Protein AF-A0A6V7MAG6-F1 (afdb_monomer_lite)

Organism: NCBI:txid1563983

Radius of gyration: 17.94 Å; chains: 1; bounding box: 24×52×41 Å

Secondary structure (DSSP, 8-state):
-PPPP--PPPPPPP---TTS------TT--EEEEEESSSTT-EEEEEE-SSS--EEPP--TT---HHHHHHHHHHTT--

pLDDT: mean 74.45, std 15.04, range [46.03, 92.25]

Structure (mmCIF, N/CA/C/O backbone):
data_AF-A0A6V7MAG6-F1
#
_entry.id   AF-A0A6V7MAG6-F1
#
loop_
_atom_site.group_PDB
_atom_site.id
_atom_site.type_symbol
_atom_site.label_atom_id
_atom_site.label_alt_id
_atom_site.label_comp_id
_atom_site.label_asym_id
_atom_site.label_entity_id
_atom_site.label_seq_id
_atom_site.pdbx_PDB_ins_code
_atom_site.Cartn_x
_atom_site.Cartn_y
_atom_site.Cartn_z
_atom_site.occupancy
_atom_site.B_iso_or_equiv
_atom_site.auth_seq_id
_atom_site.auth_comp_id
_atom_site.auth_asym_id
_atom_site.auth_atom_id
_atom_site.pdbx_PDB_model_num
ATOM 1 N N . GLU A 1 1 ? -6.741 37.241 -22.106 1.00 54.09 1 GLU A N 1
ATOM 2 C CA . GLU A 1 1 ? -6.256 36.090 -21.323 1.00 54.09 1 GLU A CA 1
ATOM 3 C C . GLU A 1 1 ? -6.225 36.500 -19.859 1.00 54.09 1 GLU A C 1
ATOM 5 O O . GLU A 1 1 ? -5.537 37.473 -19.563 1.00 54.09 1 GLU A O 1
ATOM 10 N N . PRO A 1 2 ? -7.053 35.929 -18.968 1.00 55.97 2 PRO A N 1
ATOM 11 C CA . PRO A 1 2 ? -6.974 36.287 -17.561 1.00 55.97 2 PRO A CA 1
ATOM 12 C C . PRO A 1 2 ? -5.752 35.596 -16.929 1.00 55.97 2 PRO A C 1
ATOM 14 O O . PRO A 1 2 ? -5.450 34.456 -17.288 1.00 55.97 2 PRO A O 1
ATOM 17 N N . PRO A 1 3 ? -5.035 36.267 -16.011 1.00 58.22 3 PRO A N 1
ATOM 18 C CA . PRO A 1 3 ? -3.910 35.671 -15.303 1.00 58.22 3 PRO A CA 1
ATOM 19 C C . PRO A 1 3 ? -4.403 34.490 -14.459 1.00 58.22 3 PRO A C 1
ATOM 21 O O . PRO A 1 3 ? -5.522 34.515 -13.943 1.00 58.22 3 PRO A O 1
ATOM 24 N N . PHE A 1 4 ? -3.581 33.445 -14.350 1.00 46.03 4 PHE A N 1
ATOM 25 C CA . PHE A 1 4 ? -3.910 32.230 -13.603 1.00 46.03 4 PHE A CA 1
ATOM 26 C C . PHE A 1 4 ? -4.473 32.559 -12.207 1.00 46.03 4 PHE A C 1
ATOM 28 O O . PHE A 1 4 ? -3.908 33.411 -11.515 1.00 46.03 4 PHE A O 1
ATOM 35 N N . PRO A 1 5 ? -5.560 31.897 -11.767 1.00 52.75 5 PRO A N 1
ATOM 36 C CA . PRO A 1 5 ? -6.097 32.107 -10.430 1.00 52.75 5 PRO A CA 1
ATOM 37 C C . PRO A 1 5 ? -5.044 31.690 -9.399 1.00 52.75 5 PRO A C 1
ATOM 39 O O . PRO A 1 5 ? -4.592 30.542 -9.389 1.00 52.75 5 PRO A O 1
ATOM 42 N N . SER A 1 6 ? -4.631 32.624 -8.541 1.00 56.06 6 SER A N 1
ATOM 43 C CA . SER A 1 6 ? -3.696 32.335 -7.458 1.00 56.06 6 SER A CA 1
ATOM 44 C C . SER A 1 6 ? -4.405 31.518 -6.378 1.00 56.06 6 SER A C 1
ATOM 46 O O . SER A 1 6 ? -5.068 32.036 -5.482 1.00 56.06 6 SER A O 1
ATOM 48 N N . PHE A 1 7 ? -4.271 30.198 -6.458 1.00 56.16 7 PHE A N 1
ATOM 49 C CA . PHE A 1 7 ? -4.646 29.320 -5.360 1.00 56.16 7 PHE A CA 1
ATOM 50 C C . PHE A 1 7 ? -3.501 29.283 -4.353 1.00 56.16 7 PHE A C 1
ATOM 52 O O . PHE A 1 7 ? -2.524 28.558 -4.525 1.00 56.16 7 PHE A O 1
ATOM 59 N N . SER A 1 8 ? -3.621 30.096 -3.305 1.00 55.47 8 SER A N 1
ATOM 60 C CA . SER A 1 8 ? -2.762 29.967 -2.132 1.00 55.47 8 SER A CA 1
ATOM 61 C C . SER A 1 8 ? -3.229 28.748 -1.329 1.00 55.47 8 SER A C 1
ATOM 63 O O . SER A 1 8 ? -4.398 28.717 -0.927 1.00 55.47 8 SER A O 1
ATOM 65 N N . PRO A 1 9 ? -2.385 27.724 -1.111 1.00 58.28 9 PRO A N 1
ATOM 66 C CA . PRO A 1 9 ? -2.762 26.608 -0.260 1.00 58.28 9 PRO A CA 1
ATOM 67 C C . PRO A 1 9 ? -3.004 27.119 1.170 1.00 58.28 9 PRO A C 1
ATOM 69 O O . PRO A 1 9 ? -2.268 27.990 1.645 1.00 58.28 9 PRO A O 1
ATOM 72 N N . PRO A 1 10 ? -4.037 26.616 1.868 1.00 57.75 10 PRO A N 1
ATOM 73 C CA . PRO A 1 10 ? -4.286 27.013 3.244 1.00 57.75 10 PRO A CA 1
ATOM 74 C C . PRO A 1 10 ? -3.077 26.656 4.123 1.00 57.75 10 PRO A C 1
ATOM 76 O O . PRO A 1 10 ? -2.417 25.641 3.874 1.00 57.75 10 PRO A O 1
ATOM 79 N N . PRO A 1 11 ? -2.785 27.462 5.159 1.00 53.47 11 PRO A N 1
ATOM 80 C CA . PRO A 1 11 ? -1.693 27.173 6.074 1.00 53.47 11 PRO A CA 1
ATOM 81 C C . PRO A 1 11 ? -1.921 25.810 6.731 1.00 53.47 11 PRO A C 1
ATOM 83 O O . PRO A 1 11 ? -3.002 25.526 7.258 1.00 53.47 11 PRO A O 1
ATOM 86 N N . VAL A 1 12 ? -0.897 24.959 6.678 1.00 56.56 12 VAL A N 1
ATOM 87 C CA . VAL A 1 12 ? -0.921 23.645 7.322 1.00 56.56 12 VAL A CA 1
ATOM 88 C C . VAL A 1 12 ? -0.994 23.875 8.830 1.00 56.56 12 VAL A C 1
ATOM 90 O O . VAL A 1 12 ? -0.136 24.546 9.403 1.00 56.56 12 VAL A O 1
ATOM 93 N N . LYS A 1 13 ? -2.053 23.373 9.471 1.00 70.56 13 LYS A N 1
ATOM 94 C CA . LYS A 1 13 ? -2.212 23.470 10.926 1.00 70.56 13 LYS A CA 1
ATOM 95 C C . LYS A 1 13 ? -1.190 22.557 11.604 1.00 70.56 13 LYS A C 1
ATOM 97 O O . LYS A 1 13 ? -1.007 21.422 11.168 1.00 70.56 13 LYS A O 1
ATOM 102 N N . SER A 1 14 ? -0.549 23.068 12.654 1.00 61.31 14 SER A N 1
ATOM 103 C CA . SER A 1 14 ? 0.387 22.305 13.483 1.00 61.31 14 SER A CA 1
ATOM 104 C C . SER A 1 14 ? -0.314 21.087 14.088 1.00 61.31 14 SER A C 1
ATOM 106 O O . SER A 1 14 ? -1.412 21.201 14.639 1.00 61.31 14 SER A O 1
ATOM 108 N N . LEU A 1 15 ? 0.308 19.919 13.950 1.00 61.31 15 LEU A N 1
ATOM 109 C CA . LEU A 1 15 ? -0.148 18.649 14.514 1.00 61.31 15 LEU A CA 1
ATOM 110 C C . LEU A 1 15 ? 0.319 18.540 15.973 1.00 61.31 15 LEU A C 1
ATOM 112 O O . LEU A 1 15 ? 1.097 17.660 16.316 1.00 61.31 15 LEU A O 1
ATOM 116 N N . ASP A 1 16 ? -0.166 19.429 16.838 1.00 65.69 16 ASP A N 1
ATOM 117 C CA . ASP A 1 16 ? 0.154 19.404 18.277 1.00 65.69 16 ASP A CA 1
ATOM 118 C C . ASP A 1 16 ? -0.791 18.487 19.088 1.00 65.69 16 ASP A C 1
ATOM 120 O O . ASP A 1 16 ? -0.812 18.530 20.311 1.00 65.69 16 ASP A O 1
ATOM 124 N N . ASN A 1 17 ? -1.574 17.634 18.415 1.00 53.91 17 ASN A N 1
ATOM 125 C CA . ASN A 1 17 ? -2.430 16.609 19.028 1.00 53.91 17 ASN A CA 1
ATOM 126 C C . ASN A 1 17 ? -2.389 15.318 18.195 1.00 53.91 17 ASN A C 1
ATOM 128 O O . ASN A 1 17 ? -3.291 15.032 17.408 1.00 53.91 17 ASN A O 1
ATOM 132 N N . ILE A 1 18 ? -1.322 14.534 18.353 1.00 57.97 18 ILE A N 1
ATOM 133 C CA . ILE A 1 18 ? -1.189 13.188 17.771 1.00 57.97 18 ILE A CA 1
ATOM 134 C C . ILE A 1 18 ? -1.637 12.150 18.814 1.00 57.97 18 ILE A C 1
ATOM 136 O O . ILE A 1 18 ? -0.878 11.266 19.191 1.00 57.97 18 ILE A O 1
ATOM 140 N N . GLU A 1 19 ? -2.865 12.273 19.317 1.00 60.50 19 GLU A N 1
ATOM 141 C CA . GLU A 1 19 ? -3.493 11.209 20.123 1.00 60.50 19 GLU A CA 1
ATOM 142 C C . GLU A 1 19 ? -4.780 10.652 19.505 1.00 60.50 19 GLU A C 1
ATOM 144 O O . GLU A 1 19 ? -5.297 9.647 19.980 1.00 60.50 19 GLU A O 1
ATOM 149 N N . GLU A 1 20 ? -5.260 11.197 18.384 1.00 53.78 20 GLU A N 1
ATOM 150 C CA . GLU A 1 20 ? -6.513 10.721 17.786 1.00 53.78 20 GLU A CA 1
ATOM 151 C C . GLU A 1 20 ? -6.436 10.548 16.273 1.00 53.78 20 GLU A C 1
ATOM 153 O O . GLU A 1 20 ? -7.333 10.944 15.549 1.00 53.78 20 GLU A O 1
ATOM 158 N N . GLN A 1 21 ? -5.356 9.944 15.787 1.00 46.38 21 GLN A N 1
ATOM 159 C CA . GLN A 1 21 ? -5.374 9.017 14.655 1.00 46.38 21 GLN A CA 1
ATOM 160 C C . GLN A 1 21 ? -4.057 8.241 14.736 1.00 46.38 21 GLN A C 1
ATOM 162 O O . GLN A 1 21 ? -3.096 8.555 14.035 1.00 46.38 21 GLN A O 1
ATOM 167 N N . VAL A 1 22 ? -4.007 7.181 15.545 1.00 46.72 22 VAL A N 1
ATOM 168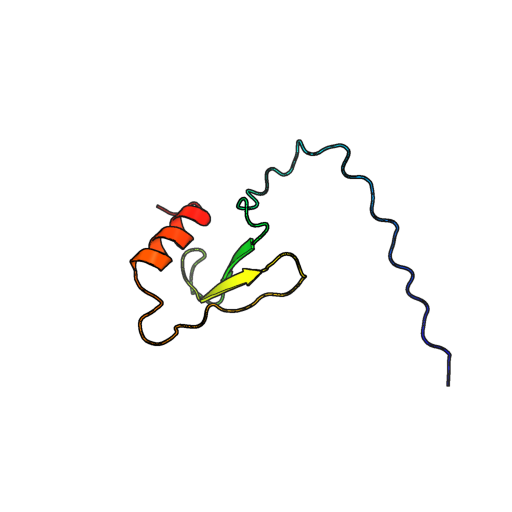 C CA . VAL A 1 22 ? -3.083 6.070 15.265 1.00 46.72 22 VAL A CA 1
ATOM 169 C C . VAL A 1 22 ? -3.606 5.374 14.001 1.00 46.72 22 VAL A C 1
ATOM 171 O O . VAL A 1 22 ? -4.020 4.220 14.006 1.00 46.72 22 VAL A O 1
ATOM 174 N N . LEU A 1 23 ? -3.650 6.109 12.886 1.00 53.16 23 LEU A N 1
ATOM 175 C CA . LEU A 1 23 ? -3.513 5.503 11.582 1.00 53.16 23 LEU A CA 1
ATOM 176 C C . LEU A 1 23 ? -2.157 4.841 11.686 1.00 53.16 23 LEU A C 1
ATOM 178 O O . LEU A 1 23 ? -1.149 5.525 11.842 1.00 53.16 23 LEU A O 1
ATOM 182 N N . LEU A 1 24 ? -2.181 3.515 11.742 1.00 48.81 24 LEU A N 1
ATOM 183 C CA . LEU A 1 24 ? -1.031 2.633 11.713 1.00 48.81 24 LEU A CA 1
ATOM 184 C C . LEU A 1 24 ? -0.246 2.938 10.434 1.00 48.81 24 LEU A C 1
ATOM 186 O O . LEU A 1 24 ? -0.311 2.189 9.467 1.00 48.81 24 LEU A O 1
ATOM 190 N N . THR A 1 25 ? 0.443 4.075 10.381 1.00 47.81 25 THR A N 1
ATOM 191 C CA . THR A 1 25 ? 1.408 4.356 9.343 1.00 47.81 25 THR A CA 1
ATOM 192 C C . THR A 1 25 ? 2.484 3.317 9.589 1.00 47.81 25 THR A C 1
ATOM 194 O O . THR A 1 25 ? 3.127 3.370 10.646 1.00 47.81 25 THR A O 1
ATOM 197 N N . PRO A 1 26 ? 2.665 2.329 8.698 1.00 53.56 26 PRO A N 1
ATOM 198 C CA . PRO A 1 26 ? 3.814 1.457 8.817 1.00 53.56 26 PRO A CA 1
ATOM 199 C C . PRO A 1 26 ? 5.040 2.363 8.873 1.00 53.56 26 PRO A C 1
ATOM 201 O O . PRO A 1 26 ? 5.060 3.422 8.248 1.00 53.56 26 PRO A O 1
ATOM 204 N N . THR A 1 27 ? 6.048 1.975 9.646 1.00 53.41 27 THR A N 1
ATOM 205 C CA . THR A 1 27 ? 7.249 2.770 9.963 1.00 53.41 27 THR A CA 1
ATOM 206 C C . THR A 1 27 ? 7.951 3.369 8.726 1.00 53.41 27 THR A C 1
ATOM 208 O O . THR A 1 27 ? 8.766 4.274 8.853 1.00 53.41 27 THR A O 1
ATOM 211 N N . SER A 1 28 ?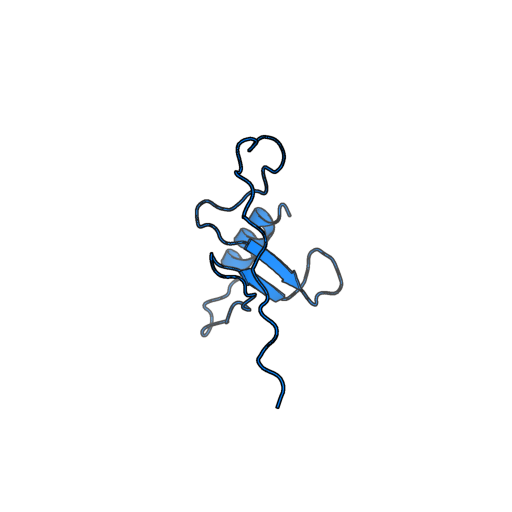 7.611 2.903 7.520 1.00 62.97 28 SER A N 1
ATOM 212 C CA . S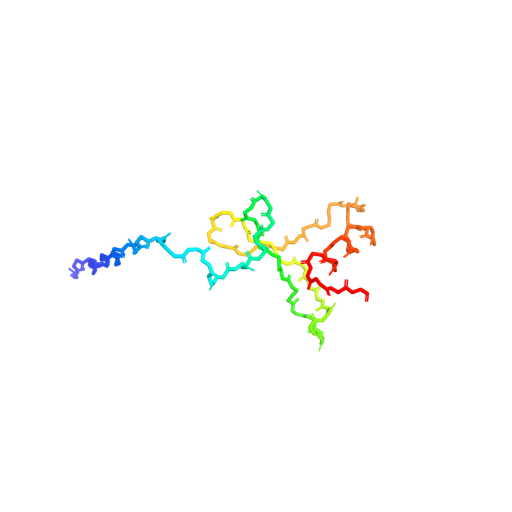ER A 1 28 ? 8.039 3.418 6.219 1.00 62.97 28 SER A CA 1
ATOM 213 C C . SER A 1 28 ? 7.262 4.633 5.672 1.00 62.97 28 SER A C 1
ATOM 215 O O . SER A 1 28 ? 7.668 5.165 4.640 1.00 62.97 28 SER A O 1
ATOM 217 N N . GLY A 1 29 ? 6.154 5.064 6.292 1.00 70.62 29 GLY A N 1
ATOM 218 C CA . GLY A 1 29 ? 5.292 6.150 5.797 1.00 70.62 29 GLY A CA 1
ATOM 219 C C . GLY A 1 29 ? 4.446 5.783 4.570 1.00 70.62 29 GLY A C 1
ATOM 220 O O . GLY A 1 29 ? 4.031 6.667 3.824 1.00 70.62 29 GLY A O 1
ATOM 221 N N . GLN A 1 30 ? 4.230 4.487 4.328 1.00 78.56 30 GLN A N 1
ATOM 222 C CA . GLN A 1 30 ? 3.509 3.985 3.155 1.00 78.56 30 GLN A CA 1
ATOM 223 C C . GLN A 1 30 ? 2.089 3.540 3.517 1.00 78.56 30 GLN A C 1
ATOM 225 O O . GLN A 1 30 ? 1.896 2.844 4.501 1.00 78.56 30 GLN A O 1
ATOM 230 N N . TYR A 1 31 ? 1.088 3.868 2.712 1.00 84.75 31 TYR A N 1
ATOM 231 C CA . TYR A 1 31 ? -0.277 3.376 2.907 1.00 84.75 31 TYR A CA 1
ATOM 232 C C . TYR A 1 31 ? -0.575 2.251 1.932 1.00 84.75 31 TYR A C 1
ATOM 234 O O . TYR A 1 31 ? -0.147 2.296 0.781 1.00 84.75 31 TYR A O 1
ATOM 242 N N . ILE A 1 32 ? -1.333 1.257 2.385 1.00 88.12 32 ILE A N 1
ATOM 243 C CA . ILE A 1 32 ? -1.706 0.092 1.585 1.00 88.12 32 ILE A CA 1
ATOM 244 C C . ILE A 1 32 ? -3.226 -0.019 1.580 1.00 88.12 32 ILE A C 1
ATOM 246 O O . ILE A 1 32 ? -3.872 0.199 2.605 1.00 88.12 32 ILE A O 1
ATOM 250 N N . ARG A 1 33 ? -3.805 -0.360 0.428 1.00 89.00 33 ARG A N 1
ATOM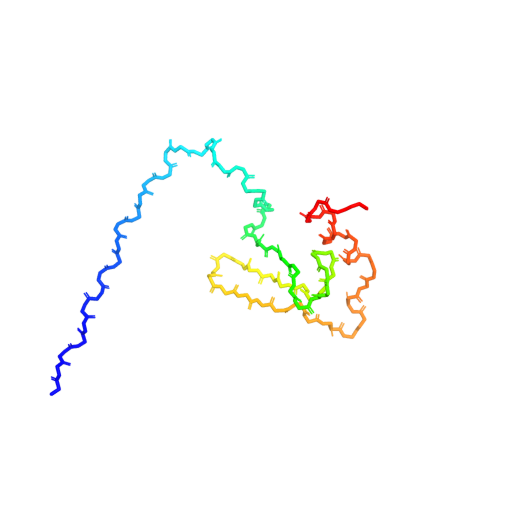 251 C CA . ARG A 1 33 ? -5.227 -0.699 0.313 1.00 89.00 33 ARG A CA 1
ATOM 252 C C . ARG A 1 33 ? -5.472 -1.742 -0.770 1.00 89.00 33 ARG A C 1
ATOM 254 O O . ARG A 1 33 ? -4.674 -1.887 -1.693 1.00 89.00 33 ARG A O 1
ATOM 261 N N . LEU A 1 34 ? -6.619 -2.410 -0.678 1.00 91.00 34 LEU A N 1
ATOM 262 C CA . LEU A 1 34 ? -7.145 -3.268 -1.738 1.00 91.00 34 LEU A CA 1
ATOM 263 C C . LEU A 1 34 ? -8.164 -2.494 -2.574 1.00 91.00 34 LEU A C 1
ATOM 265 O O . LEU A 1 34 ? -9.024 -1.799 -2.029 1.00 91.00 34 LEU A O 1
ATOM 269 N N . ARG A 1 35 ? -8.079 -2.609 -3.901 1.00 92.25 35 ARG A N 1
ATOM 270 C CA . ARG A 1 35 ? -9.015 -1.967 -4.831 1.00 92.25 35 ARG A CA 1
ATOM 271 C C . ARG A 1 35 ? -9.478 -2.930 -5.917 1.00 92.25 35 ARG A C 1
ATOM 273 O O . ARG A 1 35 ? -8.707 -3.735 -6.421 1.00 92.25 35 ARG A O 1
ATOM 280 N N . GLY A 1 36 ? -10.740 -2.810 -6.325 1.00 86.69 36 GLY A N 1
ATOM 281 C CA . GLY A 1 36 ? -11.267 -3.517 -7.496 1.00 86.69 36 GLY A CA 1
ATOM 282 C C . GLY A 1 36 ? -11.602 -4.993 -7.267 1.00 86.69 36 GLY A C 1
ATOM 283 O O . GLY A 1 36 ? -11.900 -5.688 -8.233 1.00 86.69 36 GLY A O 1
ATOM 284 N N . GLY A 1 37 ? -11.577 -5.478 -6.023 1.00 88.56 37 GLY A N 1
ATOM 285 C CA . GLY A 1 37 ? -12.133 -6.786 -5.690 1.00 88.56 37 GLY A CA 1
ATOM 286 C C . GLY A 1 37 ? -13.632 -6.742 -5.407 1.00 88.56 37 GLY A C 1
ATOM 287 O O . GLY A 1 37 ? -14.250 -5.684 -5.294 1.00 88.56 37 GLY A O 1
ATOM 288 N N . LYS A 1 38 ? -14.223 -7.934 -5.302 1.00 90.75 38 LYS A N 1
ATOM 289 C CA . LYS A 1 38 ? -15.659 -8.124 -5.043 1.00 90.75 38 LYS A CA 1
ATOM 290 C C . LYS A 1 38 ? -16.025 -7.910 -3.570 1.00 90.75 38 LYS A C 1
ATOM 292 O O . LYS A 1 38 ? -17.182 -7.644 -3.255 1.00 90.75 38 LYS A O 1
ATOM 297 N N . THR A 1 39 ? -15.046 -8.050 -2.681 1.00 88.00 39 THR A N 1
ATOM 298 C CA . THR A 1 39 ? -15.182 -7.861 -1.236 1.00 88.00 39 THR A CA 1
ATOM 299 C C . THR A 1 39 ? -14.125 -6.878 -0.742 1.00 88.00 39 THR A C 1
ATOM 301 O O . THR A 1 39 ? -13.197 -6.535 -1.469 1.00 88.00 39 THR A O 1
ATOM 304 N N . THR A 1 40 ? -14.231 -6.443 0.513 1.00 84.06 40 THR A N 1
ATOM 305 C CA . THR A 1 40 ? -13.197 -5.618 1.157 1.00 84.06 40 THR A CA 1
ATOM 306 C C . THR A 1 40 ? -11.893 -6.375 1.424 1.00 84.06 40 THR A C 1
ATOM 308 O O . THR A 1 40 ? -10.897 -5.742 1.751 1.00 84.06 40 THR A O 1
ATOM 311 N N . ARG A 1 41 ? -11.887 -7.708 1.286 1.00 86.44 41 ARG A N 1
ATOM 312 C CA . ARG A 1 41 ? -10.728 -8.578 1.544 1.00 86.44 41 ARG A CA 1
ATOM 313 C C . ARG A 1 41 ? -10.003 -9.020 0.275 1.00 86.44 41 ARG A C 1
ATOM 315 O O . ARG A 1 41 ? -8.996 -9.708 0.371 1.00 86.44 41 ARG A O 1
ATOM 322 N N . ASP A 1 42 ? -10.497 -8.607 -0.890 1.00 88.31 42 ASP A N 1
ATOM 323 C CA . ASP A 1 42 ? -9.968 -9.016 -2.184 1.00 88.31 42 ASP A CA 1
ATOM 324 C C . ASP A 1 42 ? -9.714 -7.792 -3.066 1.00 88.31 42 ASP A C 1
ATOM 326 O O . ASP A 1 42 ? -10.394 -6.770 -2.953 1.00 88.31 42 ASP A O 1
ATOM 330 N N . GLY A 1 43 ? -8.768 -7.903 -3.995 1.00 91.19 43 GLY A N 1
ATOM 331 C CA . GLY A 1 43 ? -8.508 -6.881 -5.005 1.00 91.19 43 GLY A CA 1
ATOM 332 C C . GLY A 1 43 ? -7.031 -6.720 -5.337 1.00 91.19 43 GLY A C 1
ATOM 333 O O . GLY A 1 43 ? -6.181 -7.486 -4.888 1.00 91.19 43 GLY A O 1
ATOM 334 N N . TYR A 1 44 ? -6.738 -5.697 -6.133 1.00 89.50 44 TYR A N 1
ATOM 335 C CA . TYR A 1 44 ? -5.383 -5.257 -6.429 1.00 89.50 44 TYR A CA 1
ATOM 336 C C . TYR A 1 44 ? -4.804 -4.504 -5.238 1.00 89.50 44 TYR A C 1
ATOM 338 O O . TYR A 1 44 ? -5.485 -3.669 -4.637 1.00 89.50 44 TYR A O 1
ATOM 346 N N . VAL A 1 45 ? -3.539 -4.776 -4.929 1.00 90.69 45 VAL A N 1
ATOM 347 C CA . VAL A 1 45 ? -2.800 -4.044 -3.903 1.00 90.69 45 VAL A CA 1
ATOM 348 C C . VAL A 1 45 ? -2.331 -2.719 -4.492 1.00 90.69 45 VAL A C 1
ATOM 350 O O . VAL A 1 45 ? -1.561 -2.691 -5.455 1.00 90.69 45 VAL A O 1
ATOM 353 N N . GLU A 1 46 ? -2.796 -1.625 -3.900 1.00 90.56 46 GLU A N 1
ATOM 354 C CA . GLU A 1 46 ? -2.298 -0.284 -4.173 1.00 90.56 46 GLU A CA 1
ATOM 355 C C . GLU A 1 46 ? -1.477 0.217 -2.985 1.00 90.56 46 GLU A C 1
ATOM 357 O O . GLU A 1 46 ? -1.876 0.060 -1.827 1.00 90.56 46 GLU A O 1
ATOM 362 N N . VAL A 1 47 ? -0.347 0.853 -3.289 1.00 87.31 47 VAL A N 1
ATOM 363 C CA . VAL A 1 47 ? 0.559 1.454 -2.312 1.00 87.31 47 VAL A CA 1
ATOM 364 C C . VAL A 1 47 ? 0.691 2.944 -2.597 1.00 87.31 47 VAL A C 1
ATOM 366 O O . VAL A 1 47 ? 0.821 3.370 -3.747 1.00 87.31 47 VAL A O 1
ATOM 369 N N . GLN A 1 48 ? 0.666 3.739 -1.539 1.00 85.38 48 GLN A N 1
ATOM 370 C CA . GLN A 1 48 ? 0.964 5.162 -1.568 1.00 85.38 48 GLN A CA 1
ATOM 371 C C . GLN A 1 48 ? 2.203 5.421 -0.722 1.00 85.38 48 GLN A C 1
ATOM 373 O O . GLN A 1 48 ? 2.264 4.998 0.427 1.00 85.38 48 GLN A O 1
ATOM 378 N N . GLY A 1 49 ? 3.198 6.091 -1.300 1.00 80.75 49 GLY A N 1
ATOM 379 C CA . GLY A 1 49 ? 4.390 6.518 -0.572 1.00 80.75 49 GLY A CA 1
ATOM 380 C C . GLY A 1 49 ? 4.185 7.851 0.146 1.00 80.75 49 GLY A C 1
ATOM 381 O O . GLY A 1 49 ? 3.067 8.321 0.324 1.00 80.75 49 GLY A O 1
ATOM 382 N N . MET A 1 50 ? 5.296 8.504 0.488 1.00 77.25 50 MET A N 1
ATOM 383 C CA . MET A 1 50 ? 5.275 9.821 1.136 1.00 77.25 50 MET A CA 1
ATOM 384 C C .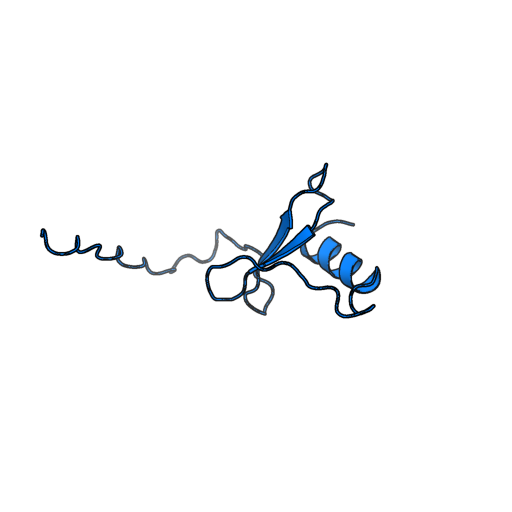 MET A 1 50 ? 4.706 10.933 0.238 1.00 77.25 50 MET A C 1
ATOM 386 O O . MET A 1 50 ? 4.240 11.956 0.731 1.00 77.25 50 MET A O 1
ATOM 390 N N . HIS A 1 51 ? 4.729 10.726 -1.081 1.00 78.12 51 HIS A N 1
ATOM 391 C CA . HIS A 1 51 ? 4.105 11.624 -2.044 1.00 78.12 51 HIS A CA 1
ATOM 392 C C . HIS A 1 51 ? 2.681 11.159 -2.369 1.00 78.12 51 HIS A C 1
ATOM 394 O O . HIS A 1 51 ? 2.452 9.953 -2.517 1.00 78.12 51 HIS A O 1
ATOM 400 N N . PRO A 1 52 ? 1.734 12.097 -2.541 1.00 78.62 52 PRO A N 1
ATOM 401 C CA . PRO A 1 52 ? 0.367 11.766 -2.904 1.00 78.62 52 PRO A CA 1
ATOM 402 C C . PRO A 1 52 ? 0.336 11.078 -4.270 1.00 78.62 52 PRO A C 1
ATOM 404 O O . PRO A 1 52 ? 0.815 11.600 -5.274 1.00 78.62 52 PRO A O 1
ATOM 407 N N . GLY A 1 53 ? -0.247 9.888 -4.293 1.00 85.50 53 GLY A N 1
ATOM 408 C CA . GLY A 1 53 ? -0.332 9.049 -5.481 1.00 85.50 53 GLY A CA 1
ATOM 409 C C . GLY A 1 53 ? -0.545 7.599 -5.083 1.00 85.50 53 GLY A C 1
ATOM 410 O O . GLY A 1 53 ? -0.015 7.152 -4.072 1.00 85.50 53 GLY A O 1
ATOM 411 N N . TRP A 1 54 ? -1.365 6.879 -5.840 1.00 87.94 54 TRP A N 1
ATOM 412 C CA . TRP A 1 54 ? -1.553 5.443 -5.653 1.00 87.94 54 TRP A CA 1
ATOM 413 C C . TRP A 1 54 ? -0.901 4.722 -6.822 1.00 87.94 54 TRP A C 1
ATOM 415 O O . TRP A 1 54 ? -1.207 5.020 -7.976 1.00 87.94 54 TRP A O 1
ATOM 425 N N . GLY A 1 55 ? 0.005 3.800 -6.514 1.00 88.69 55 GLY A N 1
ATOM 426 C CA . GLY A 1 55 ? 0.613 2.893 -7.479 1.00 88.69 55 GLY A CA 1
ATOM 427 C C . GLY A 1 55 ? 0.136 1.467 -7.241 1.00 88.69 55 GLY A C 1
ATOM 428 O O . GLY A 1 55 ? -0.057 1.062 -6.098 1.00 88.69 55 GLY A O 1
ATOM 429 N N . VAL A 1 56 ? -0.046 0.702 -8.314 1.00 87.88 56 VAL A N 1
ATOM 430 C CA . VAL A 1 56 ? -0.299 -0.742 -8.226 1.00 87.88 56 VAL A CA 1
ATOM 431 C C . VAL A 1 56 ? 1.015 -1.493 -8.033 1.00 87.88 56 VAL A C 1
ATOM 433 O O . VAL A 1 56 ? 2.049 -1.093 -8.572 1.00 87.88 56 VAL A O 1
ATOM 436 N N . VAL A 1 57 ? 0.983 -2.591 -7.281 1.00 85.38 57 VAL A N 1
ATOM 437 C CA . VAL A 1 57 ? 2.151 -3.470 -7.163 1.00 85.38 57 VAL A CA 1
ATOM 438 C C . VAL A 1 57 ? 2.329 -4.257 -8.463 1.00 85.38 57 VAL A C 1
ATOM 440 O O . VAL A 1 57 ? 1.433 -4.984 -8.888 1.00 85.38 57 VAL A O 1
ATOM 443 N N . CYS A 1 58 ? 3.490 -4.108 -9.101 1.00 81.94 58 CYS A N 1
ATOM 444 C CA . CYS A 1 58 ? 3.850 -4.872 -10.293 1.00 81.94 58 CYS A CA 1
ATOM 445 C C . CYS A 1 58 ? 4.339 -6.274 -9.913 1.00 81.94 58 CYS A C 1
ATOM 447 O O . CYS A 1 58 ? 5.242 -6.410 -9.087 1.00 81.94 58 CYS A O 1
ATOM 449 N N . ASP A 1 59 ? 3.828 -7.306 -10.584 1.00 78.56 59 ASP A N 1
ATOM 450 C CA . ASP A 1 59 ? 4.419 -8.644 -10.526 1.00 78.56 59 ASP A CA 1
ATOM 451 C C . ASP A 1 59 ? 5.621 -8.720 -11.482 1.00 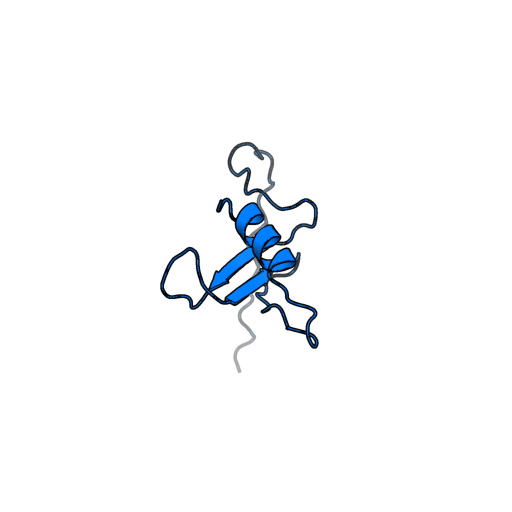78.56 59 ASP A C 1
ATOM 453 O O . ASP A 1 59 ? 5.494 -8.952 -12.687 1.00 78.56 59 ASP A O 1
ATOM 457 N N . VAL A 1 60 ? 6.819 -8.458 -10.961 1.00 77.25 60 VAL A N 1
ATOM 458 C CA . VAL A 1 60 ? 8.065 -8.712 -11.695 1.00 77.25 60 VAL A CA 1
ATOM 459 C C . VAL A 1 60 ? 8.274 -10.225 -11.703 1.00 77.25 60 VAL A C 1
ATOM 461 O O . VAL A 1 60 ? 8.630 -10.752 -10.662 1.00 77.25 60 VAL A O 1
ATOM 464 N N . ARG A 1 61 ? 8.013 -10.911 -12.833 1.00 72.06 61 ARG A N 1
ATOM 465 C CA . ARG A 1 61 ? 8.082 -12.387 -13.032 1.00 72.06 61 ARG A CA 1
ATOM 466 C C . ARG A 1 61 ? 8.328 -13.192 -11.744 1.00 72.06 61 ARG A C 1
ATOM 468 O O . ARG A 1 61 ? 9.478 -13.467 -11.399 1.00 72.06 61 ARG A O 1
ATOM 475 N N . ASN A 1 62 ? 7.242 -13.637 -11.112 1.00 68.00 62 ASN A N 1
ATOM 476 C CA . ASN A 1 62 ? 7.241 -14.480 -9.909 1.00 68.00 62 ASN A CA 1
ATOM 477 C C . ASN A 1 62 ? 7.759 -13.789 -8.635 1.00 68.00 62 ASN A C 1
ATOM 479 O O . ASN A 1 62 ? 8.116 -14.467 -7.672 1.00 68.00 62 ASN A O 1
ATOM 483 N N . GLY A 1 63 ? 7.826 -12.460 -8.622 1.00 77.19 63 GLY A N 1
ATOM 484 C CA . GLY A 1 63 ? 8.168 -11.676 -7.439 1.00 77.19 63 GLY A CA 1
ATOM 485 C C . GLY A 1 63 ? 6.988 -11.530 -6.482 1.00 77.19 63 GLY A C 1
ATOM 486 O O . GLY A 1 63 ? 7.197 -11.370 -5.283 1.00 77.19 63 GLY A O 1
ATOM 487 N N . TRP A 1 64 ? 5.754 -11.616 -6.992 1.00 84.50 64 TRP A N 1
ATOM 488 C CA . TRP A 1 64 ? 4.555 -11.625 -6.165 1.00 84.50 64 TRP A CA 1
ATOM 489 C C . TRP A 1 64 ? 4.101 -13.056 -5.867 1.00 84.50 64 TRP A C 1
ATOM 491 O O . TRP A 1 64 ? 3.634 -13.773 -6.753 1.00 84.50 64 TRP A O 1
ATOM 501 N N . SER A 1 65 ? 4.206 -13.480 -4.608 1.00 86.25 65 SER A N 1
ATOM 502 C CA . SER A 1 65 ? 3.746 -14.794 -4.159 1.00 86.25 65 SER A CA 1
ATOM 503 C C . SER A 1 65 ? 2.725 -14.692 -3.021 1.00 86.25 65 SER A C 1
ATOM 505 O O . SER A 1 65 ? 2.440 -13.626 -2.470 1.00 86.25 65 SER A O 1
ATOM 507 N N . MET A 1 66 ? 2.180 -15.844 -2.617 1.00 88.44 66 MET A N 1
ATOM 508 C CA . MET A 1 66 ? 1.272 -15.931 -1.467 1.00 88.44 66 MET A CA 1
ATOM 509 C C . MET A 1 66 ? 1.933 -15.486 -0.156 1.00 88.44 66 MET A C 1
ATOM 511 O O . MET A 1 66 ? 1.233 -15.127 0.790 1.00 88.44 66 MET A O 1
ATOM 515 N N . ARG A 1 67 ? 3.271 -15.492 -0.085 1.00 88.62 67 ARG A N 1
ATOM 516 C CA . ARG A 1 67 ? 4.012 -15.004 1.080 1.00 88.62 67 ARG A CA 1
ATOM 517 C C . ARG A 1 67 ? 3.849 -13.492 1.233 1.00 88.62 67 ARG A C 1
ATOM 519 O O . ARG A 1 67 ? 3.485 -13.040 2.316 1.00 88.62 67 ARG A O 1
ATOM 526 N N . GLU A 1 68 ? 4.057 -12.734 0.160 1.00 86.25 68 GLU A N 1
ATOM 527 C CA . GLU A 1 68 ? 3.898 -11.276 0.142 1.00 86.25 68 GLU A CA 1
ATOM 528 C C . GLU A 1 68 ? 2.427 -10.888 0.338 1.00 86.25 68 GLU A C 1
ATOM 530 O O . GLU A 1 68 ? 2.124 -9.999 1.134 1.00 86.25 68 GLU A O 1
ATOM 535 N N . ALA A 1 69 ? 1.500 -11.622 -0.286 1.00 88.69 69 ALA A N 1
ATOM 536 C CA . ALA A 1 69 ? 0.067 -11.410 -0.091 1.00 88.69 69 ALA A CA 1
ATOM 537 C C . ALA A 1 69 ? -0.359 -11.579 1.381 1.00 88.69 69 ALA A C 1
ATOM 539 O O . ALA A 1 69 ? -1.129 -10.773 1.899 1.00 88.69 69 ALA A O 1
ATOM 540 N N . ASN A 1 70 ? 0.177 -12.581 2.091 1.00 90.50 70 ASN A N 1
ATOM 541 C CA . ASN A 1 70 ? -0.134 -12.794 3.509 1.00 90.50 70 ASN A CA 1
ATOM 542 C C . ASN A 1 70 ? 0.355 -11.629 4.387 1.00 90.50 70 ASN A C 1
ATOM 544 O O . ASN A 1 70 ? -0.345 -11.215 5.310 1.00 90.50 70 ASN A O 1
ATOM 548 N N . ILE A 1 71 ? 1.527 -11.065 4.075 1.00 88.12 71 ILE A N 1
ATOM 549 C CA . ILE A 1 71 ? 2.049 -9.878 4.768 1.00 88.12 71 ILE A CA 1
ATOM 550 C C . ILE A 1 71 ? 1.081 -8.704 4.599 1.00 88.12 71 ILE A C 1
ATOM 552 O O . ILE A 1 71 ? 0.728 -8.069 5.592 1.00 88.12 71 ILE A O 1
ATOM 556 N N . VAL A 1 72 ? 0.595 -8.464 3.379 1.00 88.06 72 VAL A N 1
ATOM 557 C CA . VAL A 1 72 ? -0.376 -7.395 3.103 1.00 88.06 72 VAL A CA 1
ATOM 558 C C . VAL A 1 72 ? -1.696 -7.626 3.837 1.00 88.06 72 VAL A C 1
ATOM 560 O O . VAL A 1 72 ? -2.207 -6.699 4.461 1.00 88.06 72 VAL A O 1
ATOM 563 N N . CYS A 1 73 ? -2.223 -8.855 3.847 1.00 87.50 73 CYS A N 1
ATOM 564 C CA . CYS A 1 73 ? -3.432 -9.178 4.608 1.00 87.50 73 CYS A CA 1
ATOM 565 C C . CYS A 1 73 ? -3.273 -8.830 6.091 1.00 87.50 73 CYS A C 1
ATOM 567 O O . CYS A 1 73 ? -4.131 -8.156 6.654 1.00 87.50 73 CYS A O 1
ATOM 569 N N . ARG A 1 74 ? -2.141 -9.197 6.702 1.00 88.12 74 ARG A N 1
ATOM 570 C CA . ARG A 1 74 ? -1.855 -8.877 8.108 1.00 88.12 74 ARG A CA 1
ATOM 571 C C . ARG A 1 74 ? -1.680 -7.380 8.350 1.00 88.12 74 ARG A C 1
ATOM 573 O O . ARG A 1 74 ? -2.163 -6.881 9.359 1.00 88.12 74 ARG A O 1
ATOM 580 N N . GLN A 1 75 ? -1.026 -6.661 7.435 1.00 83.81 75 GLN A N 1
ATOM 581 C CA . GLN A 1 75 ? -0.880 -5.200 7.510 1.00 83.81 75 GLN A CA 1
ATOM 582 C C . GLN A 1 75 ? -2.229 -4.476 7.434 1.00 83.81 75 GLN A C 1
ATOM 584 O O . GLN A 1 75 ? -2.392 -3.425 8.045 1.00 83.81 75 GLN A O 1
ATOM 589 N N . LEU A 1 76 ? -3.202 -5.059 6.731 1.00 85.44 76 LEU A N 1
ATOM 590 C CA . LEU A 1 76 ? -4.580 -4.574 6.656 1.00 85.44 76 LEU A CA 1
ATOM 591 C C . LEU A 1 76 ? -5.478 -5.099 7.795 1.00 85.44 76 LEU A C 1
ATOM 593 O O . LEU A 1 76 ? -6.659 -4.762 7.841 1.00 85.44 76 LEU A O 1
ATOM 597 N N . GLY A 1 77 ? -4.941 -5.907 8.717 1.00 87.06 77 GLY A N 1
ATOM 598 C CA . GLY A 1 77 ? -5.680 -6.459 9.857 1.00 87.06 77 GLY A CA 1
ATOM 599 C C . GLY A 1 77 ? -6.541 -7.688 9.541 1.00 87.06 77 GLY A C 1
ATOM 600 O O . GLY A 1 77 ? -7.428 -8.028 10.321 1.00 87.06 77 GLY A O 1
ATOM 601 N N . TYR A 1 78 ? -6.304 -8.362 8.415 1.00 83.19 78 TYR A N 1
ATOM 602 C CA . TYR A 1 78 ? -6.953 -9.622 8.056 1.00 83.19 78 TYR A CA 1
ATOM 603 C C . TYR A 1 78 ? -6.130 -10.829 8.529 1.00 83.19 78 TYR A C 1
ATOM 605 O O . TYR A 1 78 ? -4.898 -10.837 8.443 1.00 83.19 78 TYR A O 1
ATOM 613 N N . THR A 1 79 ? -6.833 -11.858 9.005 1.00 71.44 79 THR A N 1
ATOM 614 C CA . THR A 1 79 ? -6.291 -13.145 9.472 1.00 71.44 79 THR A CA 1
ATOM 615 C C . THR A 1 79 ? -6.910 -14.298 8.709 1.00 71.44 79 THR A C 1
ATOM 617 O O . THR A 1 79 ? -8.154 -14.261 8.558 1.00 71.44 79 THR A O 1
#

Foldseek 3Di:
DDPDPDDDDPDDDDPPDPPPDPPVCPPQNKDWAAPDDPDRQDHFIWMDHPDPDTDTDDDPPPPDDVVVVVVRCVVVVHD

Sequence (79 aa):
EPPFPSFSPPPVKSLDNIEEQVLLTPTSGQYIRLRGGKTTRDGYVEVQGMHPGWGVVCDVRNGWSMREANIVCRQLGYT

InterPro domains:
  IPR001190 SRCR domain [PF00530] (36-78)
  IPR001190 SRCR domain [PR00258] (32-48)
  IPR001190 SRCR domain [PR00258] (52-63)
  IPR001190 SRCR domain [PR00258] (69-79)
  IPR001190 SRCR domain [PS50287] (32-79)
  IPR036772 SRCR-like domain superfamily [G3DSA:3.10.250.10] (30-79)
  IPR036772 SRCR-like domain superfamily [SSF56487] (31-78)